Protein AF-X0SWD9-F1 (afdb_monomer_lite)

Structure (mmCIF, N/CA/C/O backbone):
data_AF-X0SWD9-F1
#
_entry.id   AF-X0SWD9-F1
#
loop_
_atom_site.group_PDB
_atom_site.id
_atom_site.type_symbol
_atom_site.label_atom_id
_atom_site.label_alt_id
_atom_site.label_comp_id
_atom_site.label_asym_id
_atom_site.label_entity_id
_atom_site.label_seq_id
_atom_site.pdbx_PDB_ins_code
_atom_site.Cartn_x
_atom_site.Cartn_y
_atom_site.Cartn_z
_atom_site.occupancy
_atom_site.B_iso_or_equiv
_atom_site.auth_seq_id
_atom_site.auth_comp_id
_atom_site.auth_asym_id
_atom_site.auth_atom_id
_atom_site.pdbx_PDB_model_num
ATOM 1 N N . MET A 1 1 ? 41.357 -47.422 40.422 1.00 47.03 1 MET A N 1
ATOM 2 C CA . MET A 1 1 ? 42.199 -46.205 40.331 1.00 47.03 1 MET A CA 1
ATOM 3 C C . MET A 1 1 ? 41.862 -45.458 39.040 1.00 47.03 1 MET A C 1
ATOM 5 O O . MET A 1 1 ? 41.702 -46.109 38.019 1.00 47.03 1 MET A O 1
ATOM 9 N N . LYS A 1 2 ? 41.746 -44.120 39.123 1.00 40.47 2 LYS A N 1
ATOM 10 C CA . LYS A 1 2 ? 41.345 -43.117 38.101 1.00 40.47 2 LYS A CA 1
ATOM 11 C C . LYS A 1 2 ? 39.841 -42.932 37.831 1.00 40.47 2 LYS A C 1
ATOM 13 O O . LYS A 1 2 ? 39.279 -43.360 36.832 1.00 40.47 2 LYS A O 1
ATOM 18 N N . MET A 1 3 ? 39.251 -42.151 38.733 1.00 40.94 3 M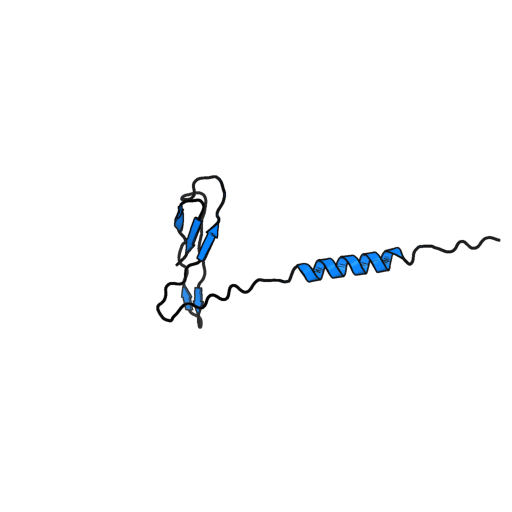ET A N 1
ATOM 19 C CA . MET A 1 3 ? 38.037 -41.356 38.551 1.00 40.94 3 MET A CA 1
ATOM 20 C C . MET A 1 3 ? 38.274 -40.317 37.431 1.00 40.94 3 MET A C 1
ATOM 22 O O . MET A 1 3 ? 39.261 -39.581 37.479 1.00 40.94 3 MET A O 1
ATOM 26 N N . ARG A 1 4 ? 37.410 -40.262 36.407 1.00 46.59 4 ARG A N 1
ATOM 27 C CA . ARG A 1 4 ? 37.426 -39.214 35.368 1.00 46.59 4 ARG A CA 1
ATOM 28 C C . ARG A 1 4 ? 36.255 -38.255 35.600 1.00 46.59 4 ARG A C 1
ATOM 30 O O . ARG A 1 4 ? 35.098 -38.638 35.471 1.00 46.59 4 ARG A O 1
ATOM 37 N N . LEU A 1 5 ? 36.575 -37.013 35.965 1.00 53.72 5 LEU A N 1
ATOM 38 C CA . LEU A 1 5 ? 35.628 -35.911 36.150 1.00 53.72 5 LEU A CA 1
ATOM 39 C C . LEU A 1 5 ? 35.068 -35.466 34.785 1.00 53.72 5 LEU A C 1
ATOM 41 O O . LEU A 1 5 ? 35.816 -35.021 33.913 1.00 53.72 5 LEU A O 1
ATOM 45 N N . ASN A 1 6 ? 33.751 -35.564 34.598 1.00 44.34 6 ASN A N 1
ATOM 46 C CA . ASN A 1 6 ? 33.075 -35.157 33.367 1.00 44.34 6 ASN A CA 1
ATOM 47 C C . ASN A 1 6 ? 32.976 -33.621 33.274 1.00 44.34 6 ASN A C 1
ATOM 49 O O . ASN A 1 6 ? 32.161 -32.995 33.955 1.00 44.34 6 ASN A O 1
ATOM 53 N N . ARG A 1 7 ? 33.751 -33.015 32.362 1.00 55.03 7 ARG A N 1
ATOM 54 C CA . ARG A 1 7 ? 33.669 -31.605 31.910 1.00 55.03 7 ARG A CA 1
ATOM 55 C C . ARG A 1 7 ? 32.371 -31.291 31.127 1.00 55.03 7 ARG A C 1
ATOM 57 O O . ARG A 1 7 ? 32.394 -30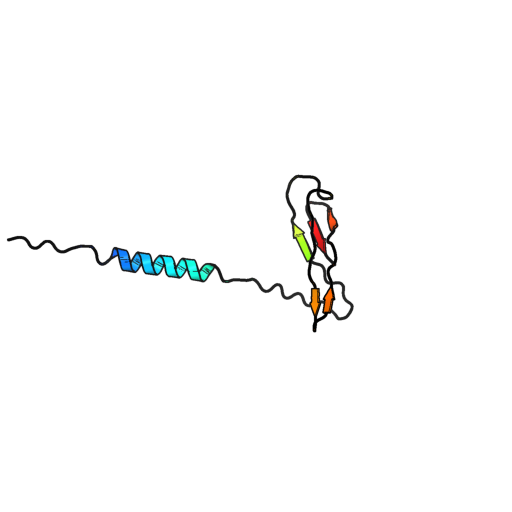.569 30.139 1.00 55.03 7 ARG A O 1
ATOM 64 N N . VAL A 1 8 ? 31.224 -31.840 31.525 1.00 53.22 8 VAL A N 1
ATOM 65 C CA . VAL A 1 8 ? 29.983 -31.795 30.718 1.00 53.22 8 VAL A CA 1
ATOM 66 C C . VAL A 1 8 ? 28.991 -30.723 31.204 1.00 53.22 8 VAL A C 1
ATOM 68 O O . VAL A 1 8 ? 28.044 -30.382 30.500 1.00 53.22 8 VAL A O 1
ATOM 71 N N . ARG A 1 9 ? 29.205 -30.115 32.380 1.00 51.50 9 ARG A N 1
ATOM 72 C CA . ARG A 1 9 ? 28.227 -29.177 32.974 1.00 51.50 9 ARG A CA 1
ATOM 73 C C . ARG A 1 9 ? 28.334 -27.716 32.512 1.00 51.50 9 ARG A C 1
ATOM 75 O O . ARG A 1 9 ? 27.377 -26.977 32.700 1.00 51.50 9 ARG A O 1
ATOM 82 N N . LEU A 1 10 ? 29.434 -27.292 31.880 1.00 49.41 10 LEU A N 1
ATOM 83 C CA . LEU A 1 10 ? 29.671 -25.866 31.582 1.00 49.41 10 LEU A CA 1
ATOM 84 C C . LEU A 1 10 ? 29.131 -25.398 30.211 1.00 49.41 10 LEU A C 1
ATOM 86 O O . LEU A 1 10 ? 28.867 -24.213 30.030 1.00 49.41 10 LEU A O 1
ATOM 90 N N . GLY A 1 11 ? 28.937 -26.310 29.250 1.00 49.09 11 GLY A N 1
ATOM 91 C CA . GLY A 1 11 ? 28.469 -25.973 27.893 1.00 49.09 11 GLY A CA 1
ATOM 92 C C . GLY A 1 11 ? 26.949 -25.822 27.767 1.00 49.09 11 GLY A C 1
ATOM 93 O O . GLY A 1 11 ? 26.474 -24.961 27.035 1.00 49.09 11 GLY A O 1
ATOM 94 N N . ARG A 1 12 ? 26.174 -26.610 28.523 1.00 54.59 12 ARG A N 1
ATOM 95 C CA . ARG A 1 12 ? 24.700 -26.624 28.433 1.00 54.59 12 ARG A CA 1
ATOM 96 C C . ARG A 1 12 ? 24.058 -25.337 28.959 1.00 54.59 12 ARG A C 1
ATOM 98 O O . ARG A 1 12 ? 23.100 -24.854 28.371 1.00 54.59 12 ARG A O 1
ATOM 105 N N . ILE A 1 13 ? 24.629 -24.752 30.014 1.00 53.06 13 ILE A N 1
ATOM 106 C CA . ILE A 1 13 ? 24.135 -23.511 30.636 1.00 53.06 13 ILE A CA 1
ATOM 107 C C . ILE A 1 13 ? 24.417 -22.292 29.744 1.00 53.06 13 ILE A C 1
ATOM 109 O O . ILE A 1 13 ? 23.544 -21.446 29.581 1.00 53.06 13 ILE A O 1
ATOM 113 N N . LYS A 1 14 ? 25.595 -22.227 29.101 1.00 48.91 14 LYS A N 1
ATOM 114 C CA . LYS A 1 14 ? 25.924 -21.160 28.137 1.00 48.91 14 LYS A CA 1
ATOM 115 C C . LYS A 1 14 ? 25.063 -21.229 26.872 1.00 48.91 14 LYS A C 1
ATOM 117 O O . LYS A 1 14 ? 24.678 -20.188 26.354 1.00 48.91 14 LYS A O 1
ATOM 122 N N . PHE A 1 15 ? 24.736 -22.436 26.406 1.00 52.19 15 PHE A N 1
ATOM 123 C CA . PHE A 1 15 ? 23.892 -22.637 25.224 1.00 52.19 15 PHE A CA 1
ATOM 124 C C . PHE A 1 15 ? 22.438 -22.206 25.476 1.00 52.19 15 PHE A C 1
ATOM 126 O O . PHE A 1 15 ? 21.868 -21.496 24.657 1.00 52.19 15 PHE A O 1
ATOM 133 N N . LEU A 1 16 ? 21.882 -22.537 26.649 1.00 56.22 16 LEU A N 1
ATOM 134 C CA . LEU A 1 16 ? 20.549 -22.087 27.079 1.00 56.22 16 LEU A CA 1
ATOM 135 C C . LEU A 1 16 ? 20.463 -20.561 27.281 1.00 56.22 16 LEU A C 1
ATOM 137 O O . LEU A 1 16 ? 19.442 -19.956 26.958 1.00 56.22 16 LEU A O 1
ATOM 141 N N . PHE A 1 17 ? 21.537 -19.923 27.760 1.00 55.75 17 PHE A N 1
ATOM 142 C CA . PHE A 1 17 ? 21.602 -18.461 27.897 1.00 55.75 17 PHE A CA 1
ATOM 143 C C . PHE A 1 17 ? 21.676 -17.737 26.542 1.00 55.75 17 PHE A C 1
ATOM 145 O O . PHE A 1 17 ? 21.033 -16.703 26.368 1.00 55.75 17 PHE A O 1
ATOM 152 N N . LEU A 1 18 ? 22.414 -18.281 25.565 1.00 55.44 18 LEU A N 1
ATOM 153 C CA . LEU A 1 18 ? 22.521 -17.684 24.227 1.00 55.44 18 LEU A CA 1
ATOM 154 C C . LEU A 1 18 ? 21.208 -17.777 23.438 1.00 55.44 18 LEU A C 1
ATOM 156 O O . LEU A 1 18 ? 20.851 -16.842 22.724 1.00 55.44 18 LEU A O 1
ATOM 160 N N . THR A 1 19 ? 20.465 -18.875 23.592 1.00 56.25 19 THR A N 1
ATOM 161 C CA . THR A 1 19 ? 19.153 -19.027 22.947 1.00 56.25 19 THR A CA 1
ATOM 162 C C . THR A 1 19 ? 18.099 -18.095 23.543 1.00 56.25 19 THR A C 1
ATOM 164 O O . THR A 1 19 ? 17.227 -17.622 22.822 1.00 56.25 19 THR A O 1
ATOM 167 N N . PHE A 1 20 ? 18.191 -17.781 24.839 1.00 55.19 20 PHE A N 1
ATOM 168 C CA . PHE A 1 20 ? 17.265 -16.855 25.498 1.00 55.19 20 PHE A CA 1
ATOM 169 C C . PHE A 1 20 ? 17.478 -15.399 25.048 1.00 55.19 20 PHE A C 1
ATOM 171 O O . PHE A 1 20 ? 16.515 -14.654 24.887 1.00 55.19 20 PHE A O 1
ATOM 178 N N . LEU A 1 21 ? 18.724 -15.007 24.754 1.00 56.88 21 LEU A N 1
ATOM 179 C CA . LEU A 1 21 ? 19.044 -13.665 24.255 1.00 56.88 21 LEU A CA 1
ATOM 180 C C . LEU A 1 21 ? 18.582 -13.444 22.802 1.00 56.88 21 LEU A C 1
ATOM 182 O O . LEU A 1 21 ? 18.158 -12.346 22.451 1.00 56.88 21 LEU A O 1
ATOM 186 N N . ALA A 1 22 ? 18.599 -14.490 21.971 1.00 54.91 22 ALA A N 1
ATOM 187 C CA . ALA A 1 22 ? 18.098 -14.422 20.596 1.00 54.91 22 ALA A CA 1
ATOM 188 C C . ALA A 1 22 ? 16.565 -14.272 20.523 1.00 54.91 22 ALA A C 1
ATOM 190 O O . ALA A 1 22 ? 16.053 -13.659 19.589 1.00 54.91 22 ALA A O 1
ATOM 191 N N . LEU A 1 23 ? 15.830 -14.782 21.519 1.00 54.62 23 LEU A N 1
ATOM 192 C CA . LEU A 1 23 ? 14.366 -14.702 21.557 1.00 54.62 23 LEU A CA 1
ATOM 193 C C . LEU A 1 23 ? 13.849 -13.322 22.004 1.00 54.62 23 LEU A C 1
ATOM 195 O O . LEU A 1 23 ? 12.729 -12.949 21.664 1.00 54.62 23 LEU A O 1
ATOM 199 N N . LEU A 1 24 ? 14.667 -12.540 22.718 1.00 56.16 24 LEU A N 1
ATOM 200 C CA . LEU A 1 24 ? 14.311 -11.189 23.170 1.00 56.16 24 LEU A CA 1
ATOM 201 C C . LEU A 1 24 ? 14.461 -10.121 22.069 1.00 56.16 24 LEU A C 1
ATOM 203 O O . LEU A 1 24 ? 13.872 -9.050 22.165 1.00 56.16 24 LEU A O 1
ATOM 207 N N . ALA A 1 25 ? 15.235 -10.404 21.017 1.00 52.50 25 ALA A N 1
ATOM 208 C CA . ALA A 1 25 ? 15.470 -9.473 19.911 1.00 52.50 25 ALA A CA 1
ATOM 209 C C . ALA A 1 25 ? 14.333 -9.446 18.870 1.00 52.50 25 ALA A C 1
ATOM 211 O O . ALA A 1 25 ? 14.317 -8.575 18.006 1.00 52.50 25 ALA A O 1
ATOM 212 N N . ALA A 1 26 ? 13.385 -10.387 18.935 1.00 54.91 26 ALA A N 1
ATOM 213 C CA . ALA A 1 26 ? 12.340 -10.555 17.923 1.00 54.91 26 ALA A CA 1
ATOM 214 C C . ALA A 1 26 ? 11.024 -9.808 18.228 1.00 54.91 26 ALA A C 1
ATOM 216 O O . ALA A 1 26 ? 10.071 -9.921 17.460 1.00 54.91 26 ALA A O 1
ATOM 217 N N . THR A 1 27 ? 10.934 -9.058 19.331 1.00 58.53 27 THR A N 1
ATOM 218 C CA . THR A 1 27 ? 9.672 -8.453 19.803 1.00 58.53 27 THR A CA 1
ATOM 219 C C . THR A 1 27 ? 9.612 -6.929 19.699 1.00 58.53 27 THR A C 1
ATOM 221 O O . THR A 1 27 ? 8.760 -6.305 20.327 1.00 58.53 27 THR A O 1
ATOM 224 N N . THR A 1 28 ? 10.456 -6.290 18.887 1.00 60.53 28 THR A N 1
ATOM 225 C CA . THR A 1 28 ? 10.320 -4.853 18.606 1.00 60.53 28 THR A CA 1
ATOM 226 C C . THR A 1 28 ? 9.429 -4.627 17.384 1.00 60.53 28 THR A C 1
ATOM 228 O O . THR A 1 28 ? 9.888 -4.313 16.289 1.00 60.53 28 THR A O 1
ATOM 231 N N . ILE A 1 29 ? 8.113 -4.765 17.565 1.00 63.12 29 ILE A N 1
ATOM 232 C CA . ILE A 1 29 ? 7.160 -4.203 16.602 1.00 63.12 29 ILE A CA 1
ATOM 233 C C . ILE A 1 29 ? 7.228 -2.684 16.784 1.00 63.12 29 ILE A C 1
ATOM 235 O O . ILE A 1 29 ? 6.758 -2.152 17.787 1.00 63.12 29 ILE A O 1
ATOM 239 N N . ALA A 1 30 ? 7.876 -1.986 15.854 1.00 60.03 30 ALA A N 1
ATOM 240 C CA . ALA A 1 30 ? 7.878 -0.531 15.845 1.00 60.03 30 ALA A CA 1
ATOM 241 C C . ALA A 1 30 ? 6.438 -0.037 15.626 1.00 60.03 30 ALA A C 1
ATOM 243 O O . ALA A 1 30 ? 5.872 -0.206 14.546 1.00 60.03 30 ALA A O 1
ATOM 244 N N . GLU A 1 31 ? 5.828 0.557 16.653 1.00 59.19 31 GLU A N 1
ATOM 245 C CA . GLU A 1 31 ? 4.533 1.219 16.515 1.00 59.19 31 GLU A CA 1
ATOM 246 C C . GLU A 1 31 ? 4.707 2.498 15.684 1.00 59.19 31 GLU A C 1
ATOM 248 O O . GLU A 1 31 ? 5.141 3.540 16.178 1.00 59.19 31 GLU A O 1
ATOM 253 N N . GLY A 1 32 ? 4.366 2.428 14.396 1.00 63.16 32 GLY A N 1
ATOM 254 C CA . GLY A 1 32 ? 4.294 3.586 13.506 1.00 63.16 32 GLY A CA 1
ATOM 255 C C . GLY A 1 32 ? 3.102 4.476 13.854 1.00 63.16 32 GLY A C 1
ATOM 256 O O . GLY A 1 32 ? 2.096 4.477 13.147 1.00 63.16 32 GLY A O 1
ATOM 257 N N . LYS A 1 33 ? 3.174 5.217 14.964 1.00 62.38 33 LYS A N 1
ATOM 258 C CA . LYS A 1 33 ? 2.107 6.137 15.370 1.00 62.38 33 LYS A CA 1
ATOM 259 C C . LYS A 1 33 ? 2.219 7.456 14.612 1.00 62.38 33 LYS A C 1
ATOM 261 O O . LYS A 1 33 ? 2.880 8.395 15.043 1.00 62.38 33 LYS A O 1
ATOM 266 N N . SER A 1 34 ? 1.537 7.535 13.480 1.00 69.62 34 SER A N 1
ATOM 267 C CA . SER A 1 34 ? 1.354 8.772 12.726 1.00 69.62 34 SER A CA 1
ATOM 268 C C . SER A 1 34 ? 0.155 9.556 13.268 1.00 69.62 34 SER A C 1
ATOM 270 O O . SER A 1 34 ? -0.989 9.106 13.169 1.00 69.62 34 SER A O 1
ATOM 272 N N . ASN A 1 35 ? 0.388 10.744 13.822 1.00 78.06 35 ASN A N 1
ATOM 273 C CA . ASN A 1 35 ? -0.699 11.663 14.152 1.00 78.06 35 ASN A CA 1
ATOM 274 C C . ASN A 1 35 ? -1.135 12.386 12.870 1.00 78.06 35 ASN A C 1
ATOM 276 O O . ASN A 1 35 ? -0.419 13.259 12.389 1.00 78.06 35 ASN A O 1
ATOM 280 N N . SER A 1 36 ? -2.294 12.025 12.318 1.00 79.75 36 SER A N 1
ATOM 281 C CA . SER A 1 36 ? -2.936 12.786 11.239 1.00 79.75 36 SER A CA 1
ATOM 282 C C . SER A 1 36 ? -4.059 13.652 11.825 1.00 79.75 36 SER A C 1
ATOM 284 O O . SER A 1 36 ? -4.787 13.175 12.707 1.00 79.75 36 SER A O 1
ATOM 286 N N . PRO A 1 37 ? -4.211 14.923 11.407 1.00 85.31 37 PRO A N 1
ATOM 287 C CA . PRO A 1 37 ? -5.294 15.767 11.892 1.00 85.31 37 PRO A CA 1
ATOM 288 C C . PRO A 1 37 ? -6.659 15.215 11.466 1.00 85.31 37 PRO A C 1
ATOM 290 O O . PRO A 1 37 ? -6.790 14.452 10.508 1.00 85.31 37 PRO A O 1
ATOM 293 N N . ARG A 1 38 ? -7.719 15.634 12.166 1.00 83.44 38 ARG A N 1
ATOM 294 C CA . ARG A 1 38 ? -9.088 15.342 11.727 1.00 83.44 38 ARG A CA 1
ATOM 295 C C . ARG A 1 38 ? -9.291 15.951 10.337 1.00 83.44 38 ARG A C 1
ATOM 297 O O . ARG A 1 38 ? -9.024 17.134 10.161 1.00 83.44 38 ARG A O 1
ATOM 304 N N . TRP A 1 39 ? -9.757 15.133 9.393 1.00 87.50 39 TRP A N 1
ATOM 305 C CA . TRP A 1 39 ? -9.892 15.472 7.966 1.00 87.50 39 TRP A CA 1
ATOM 306 C C . TRP A 1 39 ? -8.568 15.663 7.206 1.00 87.50 39 TRP A C 1
ATOM 308 O O . TRP A 1 39 ? -8.590 16.052 6.043 1.00 87.50 39 TRP A O 1
ATOM 318 N N . GLY A 1 40 ? -7.428 15.354 7.830 1.00 86.69 40 GLY A N 1
ATOM 319 C CA . GLY A 1 40 ? -6.155 15.221 7.132 1.00 86.69 40 GLY A CA 1
ATOM 320 C C . GLY A 1 40 ? -6.088 13.940 6.307 1.00 86.69 40 GLY A C 1
ATOM 321 O O . GLY A 1 40 ? -6.751 12.949 6.617 1.00 86.69 40 GLY A O 1
ATOM 322 N N . ILE A 1 41 ? -5.244 13.954 5.279 1.00 88.38 41 ILE A N 1
ATOM 323 C CA . ILE A 1 41 ? -4.902 12.759 4.508 1.00 88.38 41 ILE A CA 1
ATOM 324 C C . ILE A 1 41 ? -3.773 12.054 5.252 1.00 88.38 41 ILE A C 1
ATOM 326 O O . ILE A 1 41 ? -2.714 12.638 5.483 1.00 88.38 41 ILE A O 1
ATOM 330 N N . PHE A 1 42 ? -4.009 10.811 5.659 1.00 90.81 42 PHE A N 1
ATOM 331 C CA . PHE A 1 42 ? -2.922 9.936 6.069 1.00 90.81 42 PHE A CA 1
ATOM 332 C C . PHE A 1 42 ? -2.349 9.271 4.822 1.00 90.81 42 PHE A C 1
ATOM 334 O O . PHE A 1 42 ? -3.100 8.821 3.968 1.00 90.81 42 PHE A O 1
ATOM 341 N N . GLU A 1 43 ? -1.028 9.206 4.724 1.00 92.00 43 GLU A N 1
ATOM 342 C CA . GLU A 1 43 ? -0.364 8.546 3.614 1.00 92.00 43 GLU A CA 1
ATOM 343 C C . GLU A 1 43 ? 0.702 7.588 4.129 1.00 92.00 43 GLU A C 1
ATOM 345 O O . GLU A 1 43 ? 1.533 7.952 4.964 1.00 92.00 43 GLU A O 1
ATOM 350 N N . LEU A 1 44 ? 0.698 6.377 3.577 1.00 92.38 44 LEU A N 1
ATOM 351 C CA . LEU A 1 44 ? 1.772 5.413 3.746 1.00 92.38 44 LEU A CA 1
ATOM 352 C C . LEU A 1 44 ? 2.583 5.327 2.454 1.00 92.38 44 LEU A C 1
ATOM 354 O O . LEU A 1 44 ? 2.023 4.985 1.416 1.00 92.38 44 LEU A O 1
ATOM 358 N N . ALA A 1 45 ? 3.888 5.591 2.534 1.00 94.38 45 ALA A N 1
ATOM 359 C CA . ALA A 1 45 ? 4.832 5.419 1.434 1.00 94.38 45 ALA A CA 1
ATOM 360 C C . ALA A 1 45 ? 5.750 4.219 1.706 1.00 94.38 45 ALA A C 1
ATOM 362 O O . ALA A 1 45 ? 6.399 4.145 2.751 1.00 94.38 45 ALA A O 1
ATOM 363 N N . LEU A 1 46 ? 5.809 3.284 0.760 1.00 93.94 46 LEU A N 1
ATOM 364 C CA . LEU A 1 46 ? 6.589 2.052 0.846 1.00 93.94 46 LEU A CA 1
ATOM 365 C C . LEU A 1 46 ? 7.544 1.953 -0.340 1.00 93.94 46 LEU A C 1
ATOM 367 O O . LEU A 1 46 ? 7.186 2.287 -1.468 1.00 93.94 46 LEU A O 1
ATOM 371 N N . LYS A 1 47 ? 8.756 1.456 -0.089 1.00 95.19 47 LYS A N 1
ATOM 372 C CA . LYS A 1 47 ? 9.660 1.043 -1.164 1.00 95.19 47 LYS A CA 1
ATOM 373 C C . LYS A 1 47 ? 9.195 -0.307 -1.688 1.00 95.19 47 LYS A C 1
ATOM 375 O O . LYS A 1 47 ? 9.021 -1.238 -0.904 1.00 95.19 47 LYS A O 1
ATOM 380 N N . GLY A 1 48 ? 8.984 -0.397 -2.990 1.00 91.19 48 GLY A N 1
ATOM 381 C CA . GLY A 1 48 ? 8.697 -1.661 -3.647 1.00 91.19 48 GLY A CA 1
ATOM 382 C C . GLY A 1 48 ? 9.940 -2.298 -4.266 1.00 91.19 48 GLY A C 1
ATOM 383 O O . GLY A 1 48 ? 11.060 -1.842 -4.029 1.00 91.19 48 GLY A O 1
ATOM 384 N N . PRO A 1 49 ? 9.742 -3.381 -5.029 1.00 91.69 49 PRO A N 1
ATOM 385 C CA . PRO A 1 49 ? 10.829 -4.147 -5.627 1.00 91.69 49 PRO A CA 1
ATOM 386 C C . PRO A 1 49 ? 11.618 -3.329 -6.660 1.00 91.69 49 PRO A C 1
ATOM 388 O O . PRO A 1 49 ? 11.069 -2.457 -7.331 1.00 91.69 49 PRO A O 1
ATOM 391 N N . GLU A 1 50 ? 12.908 -3.646 -6.802 1.00 83.19 50 GLU A N 1
ATOM 392 C CA . GLU A 1 50 ? 13.832 -2.968 -7.730 1.00 83.19 50 GLU A CA 1
ATOM 393 C C . GLU A 1 50 ? 13.609 -3.344 -9.208 1.00 83.19 50 GLU A C 1
ATOM 395 O O . GLU A 1 50 ? 14.151 -2.693 -10.097 1.00 83.19 50 GLU A O 1
ATOM 400 N N . GLY A 1 51 ? 12.806 -4.375 -9.490 1.00 86.62 51 GLY A N 1
ATOM 401 C CA . GLY A 1 51 ? 12.535 -4.860 -10.843 1.00 86.62 51 GLY A CA 1
ATOM 402 C C . GLY A 1 51 ? 11.106 -5.369 -11.025 1.00 86.62 51 GLY A C 1
ATOM 403 O O . GLY A 1 51 ? 10.357 -5.515 -10.060 1.00 86.62 51 GLY A O 1
ATOM 404 N N . GLY A 1 52 ? 10.750 -5.649 -12.280 1.00 89.25 52 GLY A N 1
ATOM 405 C CA . GLY A 1 52 ? 9.378 -5.958 -12.692 1.00 89.25 52 GLY A CA 1
ATOM 406 C C . GLY A 1 52 ? 8.595 -4.713 -13.119 1.00 89.25 52 GLY A C 1
ATOM 407 O O . GLY A 1 52 ? 9.079 -3.582 -13.042 1.00 89.25 52 GLY A O 1
ATOM 408 N N . ASN A 1 53 ? 7.382 -4.924 -13.616 1.00 89.75 53 ASN A N 1
ATOM 409 C CA .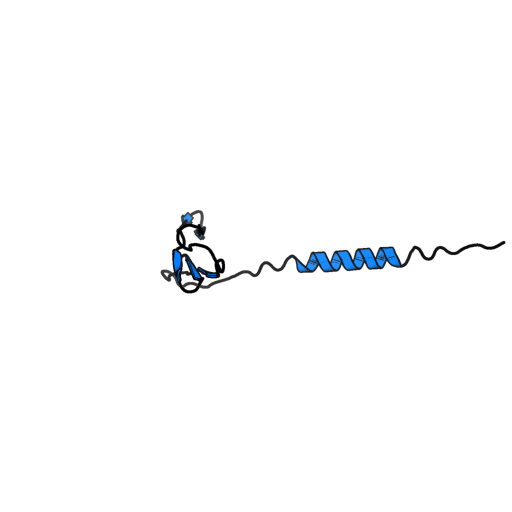 ASN A 1 53 ? 6.443 -3.872 -13.959 1.00 89.75 53 ASN A CA 1
ATOM 410 C C . ASN A 1 53 ? 5.639 -3.452 -12.712 1.00 89.75 53 ASN A C 1
ATOM 412 O O . ASN A 1 53 ? 4.793 -4.216 -12.241 1.00 89.75 53 ASN A O 1
ATOM 416 N N . PRO A 1 54 ? 5.811 -2.216 -12.213 1.00 91.44 54 PRO A N 1
ATOM 417 C CA . PRO A 1 54 ? 5.186 -1.767 -10.971 1.00 91.44 54 PRO A CA 1
ATOM 418 C C . PRO A 1 54 ? 3.652 -1.677 -11.027 1.00 91.44 54 PRO A C 1
ATOM 420 O O . PRO A 1 54 ? 3.006 -1.641 -9.984 1.00 91.44 54 PRO A O 1
ATOM 423 N N . PHE A 1 55 ? 3.055 -1.643 -12.221 1.00 86.81 55 PHE A N 1
ATOM 424 C CA . PHE A 1 55 ? 1.604 -1.526 -12.398 1.00 86.81 55 PHE A CA 1
ATOM 425 C C . PHE A 1 55 ? 0.886 -2.876 -12.485 1.00 86.81 55 PHE A C 1
ATOM 427 O O . PHE A 1 55 ? -0.333 -2.927 -12.339 1.00 86.81 55 PHE A O 1
ATOM 434 N N . ILE A 1 56 ? 1.620 -3.955 -12.763 1.00 90.06 56 ILE A N 1
ATOM 435 C CA . ILE A 1 56 ? 1.047 -5.285 -13.021 1.00 90.06 56 ILE A CA 1
ATOM 436 C C . ILE A 1 56 ? 1.520 -6.285 -11.966 1.00 90.06 56 ILE A C 1
ATOM 438 O O . ILE A 1 56 ? 0.730 -7.099 -11.485 1.00 90.06 56 ILE A O 1
ATOM 442 N N . ASP A 1 57 ? 2.790 -6.196 -11.573 1.00 92.12 57 ASP A N 1
ATOM 443 C CA . ASP A 1 57 ? 3.441 -7.216 -10.751 1.00 92.12 57 ASP A CA 1
ATOM 444 C C . ASP A 1 57 ? 3.240 -6.982 -9.249 1.00 92.12 57 ASP A C 1
ATOM 446 O O . ASP A 1 57 ? 3.417 -7.898 -8.445 1.00 92.12 57 ASP A O 1
ATOM 450 N N . VAL A 1 58 ? 2.842 -5.769 -8.851 1.00 92.50 58 VAL A N 1
ATOM 451 C CA . VAL A 1 58 ? 2.658 -5.394 -7.446 1.00 92.50 58 VAL A CA 1
ATOM 452 C C . VAL A 1 58 ? 1.202 -5.046 -7.173 1.00 92.50 58 VAL A C 1
ATOM 454 O O . VAL A 1 58 ? 0.660 -4.080 -7.702 1.00 92.50 58 VAL A O 1
ATOM 457 N N . LYS A 1 59 ? 0.579 -5.821 -6.280 1.00 94.25 59 LYS A N 1
ATOM 458 C CA . LYS A 1 59 ? -0.722 -5.502 -5.683 1.00 94.25 59 LYS A CA 1
ATOM 459 C C . LYS A 1 59 ? -0.498 -4.964 -4.280 1.00 94.25 59 LYS A C 1
ATOM 461 O O . LYS A 1 59 ? 0.046 -5.669 -3.431 1.00 94.25 59 LYS A O 1
ATOM 466 N N . LEU A 1 60 ? -0.926 -3.732 -4.040 1.00 94.69 60 LEU A N 1
ATOM 467 C CA . LEU A 1 60 ? -0.785 -3.060 -2.755 1.00 94.69 60 LEU A CA 1
ATOM 468 C C . LEU A 1 60 ? -2.155 -2.582 -2.279 1.00 94.69 60 LEU A C 1
ATOM 470 O O . LEU A 1 60 ? -2.855 -1.919 -3.026 1.00 94.69 60 LEU A O 1
ATOM 474 N N . SER A 1 61 ? -2.508 -2.872 -1.030 1.00 95.75 61 SER A N 1
ATOM 475 C CA . SER A 1 61 ? -3.720 -2.375 -0.366 1.00 95.75 61 SER A CA 1
ATOM 476 C C . SER A 1 61 ? -3.473 -2.252 1.139 1.00 95.75 61 SER A C 1
ATOM 478 O O . SER A 1 61 ? -2.493 -2.795 1.659 1.00 95.75 61 SER A O 1
ATOM 480 N N . ALA A 1 62 ? -4.344 -1.534 1.852 1.00 94.50 62 ALA A N 1
ATOM 481 C CA . ALA A 1 62 ? -4.304 -1.458 3.315 1.00 94.50 62 ALA A CA 1
ATOM 482 C C . ALA A 1 62 ? -5.701 -1.523 3.937 1.00 94.50 62 ALA A C 1
ATOM 484 O O . ALA A 1 62 ? -6.706 -1.277 3.281 1.00 94.50 62 ALA A O 1
ATOM 485 N N . GLU A 1 63 ? -5.758 -1.818 5.238 1.00 95.56 63 GLU A N 1
ATOM 486 C CA . GLU A 1 63 ? -6.973 -1.723 6.048 1.00 95.56 63 GLU A CA 1
ATOM 487 C C . GLU A 1 63 ? -6.853 -0.591 7.075 1.00 95.56 63 GLU A C 1
ATOM 489 O O . GLU A 1 63 ? -6.121 -0.698 8.059 1.00 95.56 63 GLU A O 1
ATOM 494 N N . PHE A 1 64 ? -7.653 0.459 6.901 1.00 91.38 64 PHE A N 1
ATOM 495 C CA . PHE A 1 64 ? -7.853 1.502 7.903 1.00 91.38 64 PHE A CA 1
ATOM 496 C C . PHE A 1 64 ? -9.035 1.138 8.794 1.00 91.38 64 PHE A C 1
ATOM 498 O O . PHE A 1 64 ? -10.165 1.030 8.316 1.00 91.38 64 PHE A O 1
ATOM 505 N N . LYS A 1 65 ? -8.794 0.943 10.096 1.00 93.31 65 LYS A 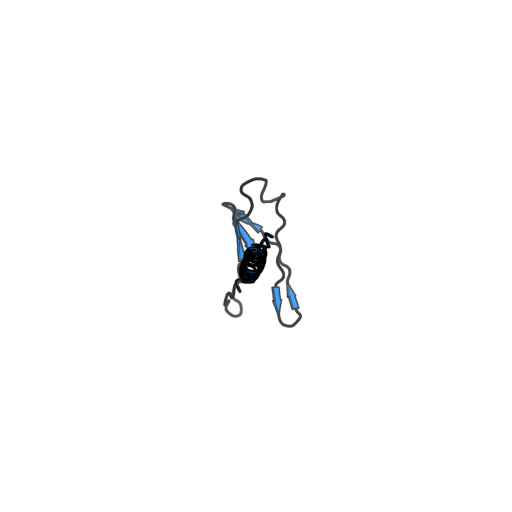N 1
ATOM 506 C CA . LYS A 1 65 ? -9.828 0.529 11.057 1.00 93.31 65 LYS A CA 1
ATOM 507 C C . LYS A 1 65 ? -10.051 1.586 12.128 1.00 93.31 65 LYS A C 1
ATOM 509 O O . LYS A 1 65 ? -9.125 1.960 12.841 1.00 93.31 65 LYS A O 1
ATOM 514 N N . GLN A 1 66 ? -11.300 2.017 12.297 1.00 89.44 66 GLN A N 1
ATOM 515 C CA . GLN A 1 66 ? -11.689 2.927 13.374 1.00 89.44 66 GLN A CA 1
ATOM 516 C C . GLN A 1 66 ? -13.105 2.621 13.864 1.00 89.44 66 GLN A C 1
ATOM 518 O O . GLN A 1 66 ? -14.063 2.697 13.100 1.00 89.44 66 GLN A O 1
ATOM 523 N N . ARG A 1 67 ? -13.253 2.332 15.167 1.00 92.31 67 ARG A N 1
ATOM 524 C CA . ARG A 1 67 ? -14.558 2.139 15.839 1.00 92.31 67 ARG A CA 1
ATOM 525 C C . ARG A 1 67 ? -15.504 1.192 15.075 1.00 92.31 67 ARG A C 1
ATOM 527 O O . ARG A 1 67 ? -16.671 1.505 14.870 1.00 92.31 67 ARG A O 1
ATOM 534 N N . GLY A 1 68 ? -14.975 0.059 14.609 1.00 92.69 68 GLY A N 1
ATOM 535 C CA . GLY A 1 68 ? -15.738 -0.956 13.870 1.00 92.69 68 GLY A CA 1
ATOM 536 C C . GLY A 1 68 ? -15.957 -0.661 12.382 1.00 92.69 68 GLY A C 1
ATOM 537 O O . GLY A 1 68 ? -16.478 -1.513 11.671 1.00 92.69 68 GLY A O 1
ATOM 538 N N . ARG A 1 69 ? -15.533 0.503 11.879 1.00 93.25 69 ARG A N 1
ATOM 539 C CA . ARG A 1 69 ? -15.493 0.792 10.441 1.00 93.25 69 ARG A CA 1
ATOM 540 C C . ARG A 1 69 ? -14.156 0.352 9.869 1.00 93.25 69 ARG A C 1
ATOM 542 O O . ARG A 1 69 ? -13.121 0.564 10.502 1.00 93.25 69 ARG A O 1
ATOM 549 N N . VAL A 1 70 ? -14.197 -0.229 8.675 1.00 95.56 70 VAL A N 1
ATOM 550 C CA . VAL A 1 70 ? -13.017 -0.652 7.920 1.00 95.56 70 VAL A CA 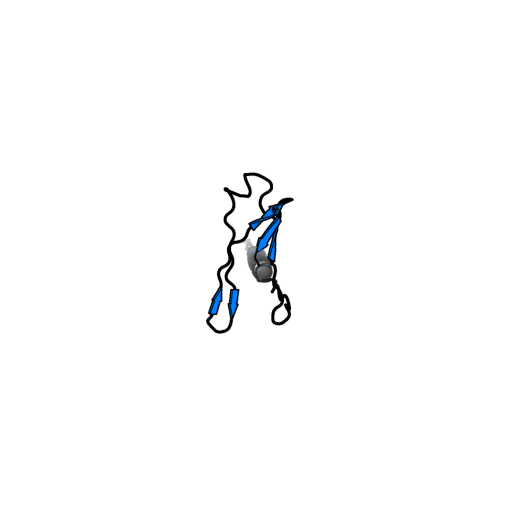1
ATOM 551 C C . VAL A 1 70 ? -13.073 -0.007 6.543 1.00 95.56 70 VAL A C 1
ATOM 553 O O . VAL A 1 70 ? -14.079 -0.134 5.848 1.00 95.56 70 VAL A O 1
ATOM 556 N N . PHE A 1 71 ? -12.002 0.675 6.157 1.00 93.81 71 PHE A N 1
ATOM 557 C CA . PHE A 1 71 ? -11.807 1.233 4.824 1.00 93.81 71 PHE A CA 1
ATOM 558 C C . PHE A 1 71 ? -10.604 0.548 4.169 1.00 93.81 71 PHE A C 1
ATOM 560 O O . PHE A 1 71 ? -9.577 0.357 4.821 1.00 93.81 71 PHE A O 1
ATOM 567 N N . LYS A 1 72 ? -10.763 0.127 2.910 1.00 96.50 72 LYS A N 1
ATOM 568 C CA . LYS A 1 72 ? -9.796 -0.693 2.166 1.00 96.50 72 LYS A CA 1
ATOM 569 C C . LYS A 1 72 ? -9.416 -0.038 0.840 1.00 96.50 72 LYS A C 1
ATOM 571 O O . LYS A 1 72 ? -9.945 -0.446 -0.192 1.00 96.50 72 LYS A O 1
ATOM 576 N N . PRO A 1 73 ? -8.590 1.013 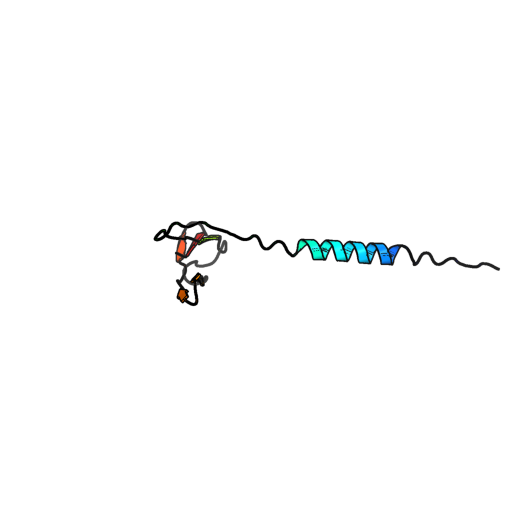0.848 1.00 95.69 73 PRO A N 1
ATOM 577 C CA . PRO A 1 73 ? -8.108 1.593 -0.389 1.00 95.69 73 PRO A CA 1
ATOM 578 C C . PRO A 1 73 ? -7.033 0.703 -1.013 1.00 95.69 73 PRO A C 1
ATOM 580 O O . PRO A 1 73 ? -6.221 0.076 -0.322 1.00 95.69 73 PRO A O 1
ATOM 583 N N . GLU A 1 74 ? -7.026 0.699 -2.339 1.00 97.00 74 GLU A N 1
ATOM 584 C CA . GLU A 1 74 ? -5.907 0.198 -3.125 1.00 97.00 74 GLU A CA 1
ATOM 585 C C . GLU A 1 74 ? -4.775 1.231 -3.115 1.00 97.00 74 GLU A C 1
ATOM 587 O O . GLU A 1 74 ? -4.998 2.445 -3.080 1.00 97.00 74 GLU A O 1
ATOM 592 N N . GLY A 1 75 ? -3.547 0.734 -3.127 1.00 95.81 75 GLY A N 1
ATOM 593 C CA . GLY A 1 75 ? -2.350 1.534 -3.311 1.00 95.81 75 GLY A CA 1
ATOM 594 C C . GLY A 1 75 ? -2.055 1.791 -4.782 1.00 95.81 75 GLY A C 1
ATOM 595 O O . GLY A 1 75 ? -2.612 1.160 -5.679 1.00 95.81 75 GLY A O 1
ATOM 596 N N . PHE A 1 76 ? -1.132 2.710 -5.034 1.00 95.38 76 PHE A N 1
ATOM 597 C CA . PHE A 1 76 ? -0.674 3.042 -6.378 1.00 95.38 76 PHE A CA 1
ATOM 598 C C . PHE A 1 76 ? 0.840 3.236 -6.409 1.00 95.38 76 PHE A C 1
ATOM 600 O O . PHE A 1 76 ? 1.469 3.555 -5.399 1.00 95.38 76 PHE A O 1
ATOM 607 N N . TYR A 1 77 ? 1.428 3.040 -7.585 1.00 96.00 77 TYR A N 1
ATOM 608 C CA . TYR A 1 77 ? 2.830 3.342 -7.835 1.00 96.00 77 TYR A CA 1
ATOM 609 C C . TYR A 1 77 ? 3.012 4.839 -8.123 1.00 96.00 77 TYR A C 1
ATOM 611 O O . TYR A 1 77 ? 2.339 5.384 -8.995 1.00 96.00 77 TYR A O 1
ATOM 619 N N . ASP A 1 78 ? 3.927 5.491 -7.405 1.00 95.31 78 ASP A N 1
ATOM 620 C CA . ASP A 1 78 ? 4.197 6.938 -7.475 1.00 95.31 78 ASP A CA 1
ATOM 621 C C . ASP A 1 78 ? 5.551 7.261 -8.145 1.00 95.31 78 ASP A C 1
ATOM 623 O O . ASP A 1 78 ? 6.038 8.389 -8.102 1.00 95.31 78 ASP A O 1
ATOM 627 N N . GLY A 1 79 ? 6.185 6.270 -8.779 1.00 93.94 79 GLY A N 1
ATOM 628 C CA . GLY A 1 79 ? 7.496 6.429 -9.412 1.00 93.94 79 GLY A CA 1
ATOM 629 C C . GLY A 1 79 ? 8.671 6.170 -8.466 1.00 93.94 79 GLY A C 1
ATOM 630 O O . GLY A 1 79 ? 8.513 6.029 -7.256 1.00 93.94 79 GLY A O 1
ATOM 631 N N . ASN A 1 80 ? 9.880 6.081 -9.032 1.00 94.00 80 ASN A N 1
ATOM 632 C CA . ASN A 1 80 ? 11.141 5.883 -8.297 1.00 94.00 80 ASN A CA 1
ATOM 633 C C . ASN A 1 80 ? 11.128 4.709 -7.294 1.00 94.00 80 ASN A C 1
ATOM 635 O O . ASN A 1 80 ? 11.740 4.791 -6.229 1.00 94.00 80 ASN A O 1
ATOM 639 N N . GLY A 1 81 ? 10.406 3.627 -7.602 1.00 93.56 81 GLY A N 1
ATOM 640 C CA . GLY A 1 81 ? 10.281 2.477 -6.701 1.00 93.56 81 GLY A CA 1
ATOM 641 C C . GLY A 1 81 ? 9.392 2.723 -5.473 1.00 93.56 81 GLY A C 1
ATOM 642 O O . GLY A 1 81 ? 9.400 1.904 -4.557 1.00 93.56 81 GLY A O 1
ATOM 643 N N . VAL A 1 82 ? 8.634 3.824 -5.422 1.00 96.31 82 VAL A N 1
ATOM 644 C CA . VAL A 1 82 ? 7.763 4.180 -4.293 1.00 96.31 82 VAL A CA 1
ATOM 645 C C . VAL A 1 82 ? 6.307 3.861 -4.609 1.00 96.31 82 VAL A C 1
ATOM 647 O O . VAL A 1 82 ? 5.790 4.194 -5.673 1.00 96.31 82 VAL A O 1
ATOM 650 N N . TYR A 1 83 ? 5.630 3.249 -3.645 1.00 96.19 83 TYR A N 1
ATOM 651 C CA . TYR A 1 83 ? 4.208 2.942 -3.686 1.00 96.19 83 TYR A CA 1
ATOM 652 C C . TYR A 1 83 ? 3.507 3.640 -2.527 1.00 96.19 83 TYR A C 1
ATOM 654 O O . TYR A 1 83 ? 4.054 3.705 -1.423 1.00 96.19 83 TYR A O 1
ATOM 662 N N . ARG A 1 84 ? 2.304 4.164 -2.766 1.00 96.25 84 ARG A N 1
ATOM 663 C CA . ARG A 1 84 ? 1.548 4.952 -1.788 1.00 96.25 84 ARG A CA 1
ATOM 664 C C . ARG A 1 84 ? 0.142 4.417 -1.566 1.00 96.25 84 ARG A C 1
ATOM 666 O O . ARG A 1 84 ? -0.462 3.857 -2.475 1.00 96.25 84 ARG A O 1
ATOM 673 N N . ILE A 1 85 ? -0.384 4.640 -0.363 1.00 96.31 85 ILE A N 1
ATOM 674 C CA . ILE A 1 85 ? -1.783 4.393 0.018 1.00 96.31 85 ILE A CA 1
ATOM 675 C C . ILE A 1 85 ? -2.288 5.612 0.798 1.00 96.31 85 ILE A C 1
ATOM 677 O O . ILE A 1 85 ? -1.557 6.108 1.659 1.00 96.31 85 ILE A O 1
ATOM 681 N N . ARG A 1 86 ? -3.503 6.088 0.502 1.00 92.25 86 ARG A N 1
ATOM 682 C CA . ARG A 1 86 ? -4.143 7.267 1.113 1.00 92.25 86 ARG A CA 1
ATOM 683 C C . ARG A 1 86 ? -5.609 7.001 1.444 1.00 92.25 86 ARG A C 1
ATOM 685 O O . ARG A 1 86 ? -6.216 6.167 0.735 1.00 92.25 86 ARG A O 1
#

pLDDT: mean 77.03, std 19.09, range [40.47, 97.0]

Secondary structure (DSSP, 8-state):
------TTHHHHHHHHHHHHHHHHTT---------PPTTPPP-EEEE--SSS-TTTS---B--EEETTEEE-PBPEE-STTEEEE-

InterPro domains:
  IPR013783 Immunoglobulin-like fold [G3DSA:2.60.40.10] (33-86)
  IPR032260 Domain of unknown function DUF5060 [PF16586] (37-86)

Sequence (86 aa):
MKMRLNRVRLGRIKFLFLTFLALLAATTIAEGKSNSPRWGIFELALKGPEGGNPFIDVKLSAEFKQRGRVFKPEGFYDGNGVYRIR

Organism: NCBI:txid412755

Radius of gyration: 25.24 Å; chains: 1; bounding box: 58×62×54 Å

Foldseek 3Di:
DDDDDDPPPPPVVVVVVVVVVVVVVPPPPPPPDDDADDVGDDKDKDQADPDDDQQPPDWAWDWDDDPHDTDIDTWDDPDPRIIMDD